Protein AF-A0A973G064-F1 (afdb_monomer_lite)

Secondary structure (DSSP, 8-state):
-EEE-TTS-EEEE-TTT--EEEEE---SS-EEEEEE-TTSSEEEEEETTS-EEEEE--

pLDDT: mean 97.12, std 2.78, range [78.38, 98.56]

Sequence (58 aa):
LASAANDESVRLWDVKSGQLLHTYRGHVLEVQSVDISPDGKTIVSGSDDRKIKLWGIR

Structure (mmCIF, N/CA/C/O backbone):
data_AF-A0A973G064-F1
#
_entry.id   AF-A0A973G064-F1
#
loop_
_atom_site.group_PDB
_atom_site.id
_atom_site.type_symbol
_atom_site.label_atom_id
_atom_site.label_alt_id
_atom_site.label_comp_id
_atom_site.label_asym_id
_atom_site.label_entity_id
_atom_site.label_seq_id
_atom_site.pdbx_PDB_ins_code
_atom_site.Cartn_x
_atom_site.Cartn_y
_atom_site.Cartn_z
_atom_site.occupancy
_atom_site.B_iso_or_equiv
_atom_site.auth_seq_id
_atom_site.auth_comp_id
_atom_site.auth_asym_id
_atom_site.auth_atom_id
_atom_site.pdbx_PDB_model_num
ATOM 1 N N . LEU A 1 1 ? -4.997 -0.620 7.709 1.00 95.44 1 LEU A N 1
ATOM 2 C CA . LEU A 1 1 ? -3.521 -0.730 7.575 1.00 95.44 1 LEU A CA 1
ATOM 3 C C . LEU A 1 1 ? -3.191 -0.959 6.109 1.00 95.44 1 LEU A C 1
ATOM 5 O O . LEU A 1 1 ? -3.955 -1.661 5.459 1.00 95.44 1 LEU A O 1
ATOM 9 N N . ALA A 1 2 ? -2.093 -0.400 5.602 1.00 97.56 2 ALA A N 1
ATOM 10 C CA . ALA A 1 2 ? -1.579 -0.706 4.269 1.00 97.56 2 ALA A CA 1
ATOM 11 C C . ALA A 1 2 ? -0.191 -1.349 4.374 1.00 97.56 2 ALA A C 1
ATOM 13 O O . ALA A 1 2 ? 0.568 -1.027 5.287 1.00 97.56 2 ALA A O 1
ATOM 14 N N . SER A 1 3 ? 0.129 -2.258 3.457 1.00 98.12 3 SER A N 1
ATOM 15 C CA . SER A 1 3 ? 1.458 -2.866 3.344 1.00 98.12 3 SER A CA 1
ATOM 16 C C . SER A 1 3 ? 1.876 -2.996 1.882 1.00 98.12 3 SER A C 1
ATOM 18 O O . SER A 1 3 ? 1.044 -3.292 1.025 1.00 98.12 3 SER A O 1
ATOM 20 N N . ALA A 1 4 ? 3.166 -2.828 1.624 1.00 97.31 4 ALA A N 1
ATOM 21 C CA . ALA A 1 4 ? 3.821 -3.133 0.358 1.00 97.31 4 ALA A CA 1
ATOM 22 C C . ALA A 1 4 ? 4.508 -4.505 0.434 1.00 97.31 4 ALA A C 1
ATOM 24 O O . ALA A 1 4 ? 4.825 -4.974 1.530 1.00 97.31 4 ALA A O 1
ATOM 25 N N . ALA A 1 5 ? 4.715 -5.153 -0.711 1.00 92.31 5 ALA A N 1
ATOM 26 C CA . ALA A 1 5 ? 5.392 -6.441 -0.797 1.00 92.31 5 ALA A CA 1
ATOM 27 C C . ALA A 1 5 ? 6.250 -6.558 -2.069 1.00 92.31 5 ALA A C 1
ATOM 29 O O . ALA A 1 5 ? 6.006 -5.888 -3.076 1.00 92.31 5 ALA A O 1
ATOM 30 N N . ASN A 1 6 ? 7.228 -7.467 -2.028 1.00 95.12 6 ASN A N 1
ATOM 31 C CA . ASN A 1 6 ? 8.101 -7.783 -3.164 1.00 95.12 6 ASN A CA 1
ATOM 32 C C . ASN A 1 6 ? 7.357 -8.505 -4.302 1.00 95.12 6 ASN A C 1
ATOM 34 O O . ASN A 1 6 ? 7.864 -8.573 -5.412 1.00 95.12 6 ASN A O 1
ATOM 38 N N . ASP A 1 7 ? 6.135 -8.997 -4.065 1.00 96.38 7 ASP A N 1
ATOM 39 C CA . ASP A 1 7 ? 5.257 -9.585 -5.092 1.00 96.38 7 ASP A CA 1
ATOM 40 C C . ASP A 1 7 ? 4.489 -8.527 -5.913 1.00 96.38 7 ASP A C 1
ATOM 42 O O . ASP A 1 7 ? 3.410 -8.807 -6.447 1.00 96.38 7 ASP A O 1
ATOM 46 N N . GLU A 1 8 ? 5.034 -7.305 -5.964 1.00 97.56 8 GLU A N 1
ATOM 47 C CA . GLU A 1 8 ? 4.525 -6.143 -6.707 1.00 97.56 8 GLU A CA 1
ATOM 48 C C . GLU A 1 8 ? 3.163 -5.629 -6.198 1.00 97.56 8 GLU A C 1
ATOM 50 O O . GLU A 1 8 ? 2.528 -4.770 -6.825 1.00 97.56 8 GLU A O 1
ATOM 55 N N . SER A 1 9 ? 2.685 -6.155 -5.063 1.00 97.88 9 SER A N 1
ATOM 56 C CA . SER A 1 9 ? 1.360 -5.851 -4.532 1.00 97.88 9 SER A CA 1
ATOM 57 C C . SER A 1 9 ? 1.376 -4.816 -3.413 1.00 97.88 9 SER A C 1
ATOM 59 O O . SER A 1 9 ? 2.298 -4.720 -2.600 1.00 97.88 9 SER A O 1
ATOM 61 N N . VAL A 1 10 ? 0.281 -4.063 -3.349 1.00 98.44 10 VAL A N 1
ATOM 62 C CA . VAL A 1 10 ? -0.086 -3.251 -2.189 1.00 98.44 10 VAL A CA 1
ATOM 63 C C . VAL A 1 10 ? -1.350 -3.845 -1.589 1.00 98.44 10 VAL A C 1
ATOM 65 O O . VAL A 1 10 ? -2.314 -4.120 -2.302 1.00 98.44 10 VAL A O 1
ATOM 68 N N . ARG A 1 11 ? -1.364 -4.065 -0.278 1.00 98.25 11 ARG A N 1
ATOM 69 C CA . ARG A 1 11 ? -2.463 -4.740 0.421 1.00 98.25 11 ARG A CA 1
ATOM 70 C C . ARG A 1 11 ? -3.085 -3.823 1.459 1.00 98.25 11 ARG A C 1
ATOM 72 O O . ARG A 1 11 ? -2.370 -3.150 2.200 1.00 98.25 11 ARG A O 1
ATOM 79 N N . LEU A 1 12 ? -4.414 -3.816 1.509 1.00 98.19 12 LEU A N 1
ATOM 80 C CA . LEU A 1 12 ? -5.208 -3.093 2.497 1.00 98.19 12 LEU A CA 1
ATOM 81 C C . LEU A 1 12 ? -5.844 -4.087 3.465 1.00 98.19 12 LEU A C 1
ATOM 83 O O . LEU A 1 12 ? -6.446 -5.073 3.043 1.00 98.19 12 LEU A O 1
ATOM 87 N N . TRP A 1 13 ? -5.757 -3.783 4.755 1.00 97.69 13 TRP A N 1
ATOM 88 C CA . TRP A 1 13 ? -6.192 -4.659 5.836 1.00 97.69 13 TRP A CA 1
ATOM 89 C C . TRP A 1 13 ? -7.119 -3.930 6.801 1.00 97.69 13 TRP A C 1
ATOM 91 O O . TRP A 1 13 ? -6.846 -2.778 7.179 1.00 97.69 13 TRP A O 1
ATOM 101 N N . ASP A 1 14 ? -8.150 -4.632 7.266 1.00 97.00 14 ASP A N 1
ATOM 102 C CA . ASP A 1 14 ? -8.896 -4.234 8.452 1.00 97.00 14 ASP A CA 1
ATOM 103 C C . ASP A 1 14 ? -8.077 -4.575 9.699 1.00 97.00 14 ASP A C 1
ATOM 105 O O . ASP A 1 14 ? -7.679 -5.717 9.914 1.00 97.00 14 ASP A O 1
ATOM 109 N N . VAL A 1 15 ? -7.814 -3.573 10.535 1.00 95.88 15 VAL A N 1
ATOM 110 C CA . VAL A 1 15 ? -6.926 -3.734 11.698 1.00 95.88 15 VAL A CA 1
ATOM 111 C C . VAL A 1 15 ? -7.607 -4.506 12.823 1.00 95.88 15 VAL A C 1
ATOM 113 O O . VAL A 1 15 ? -6.936 -5.213 13.567 1.00 95.88 15 VAL A O 1
ATOM 116 N N . LYS A 1 16 ? -8.932 -4.381 12.960 1.00 97.44 16 LYS A N 1
ATOM 117 C CA . LYS A 1 16 ? -9.666 -5.009 14.067 1.00 97.44 16 LYS A CA 1
ATOM 118 C C . LYS A 1 16 ? -9.783 -6.517 13.884 1.00 97.44 16 LYS A C 1
ATOM 120 O O . LYS A 1 16 ? -9.592 -7.264 14.835 1.00 97.44 16 LYS A O 1
ATOM 125 N N . SER A 1 17 ? -10.115 -6.950 12.674 1.00 97.81 17 SER A N 1
ATOM 126 C CA . SER A 1 17 ? -10.313 -8.357 12.325 1.00 97.81 17 SER A CA 1
ATOM 127 C C . SER A 1 17 ? -9.064 -9.024 11.749 1.00 97.81 17 SER A C 1
ATOM 129 O O . SER A 1 17 ? -9.017 -10.248 11.678 1.00 97.81 17 SER A O 1
ATOM 131 N N . GLY A 1 18 ? -8.073 -8.243 11.306 1.00 97.31 18 GLY A N 1
ATOM 132 C CA . GLY A 1 18 ? -6.902 -8.748 10.587 1.00 97.31 18 GLY A CA 1
ATOM 133 C C . GLY A 1 18 ? -7.207 -9.215 9.160 1.00 97.31 18 GLY A C 1
ATOM 134 O O . GLY A 1 18 ? -6.341 -9.803 8.514 1.00 97.31 18 GLY A O 1
ATOM 135 N N . GLN A 1 19 ? -8.423 -8.987 8.653 1.00 98.12 19 GLN A N 1
ATOM 136 C CA . GLN A 1 19 ? -8.810 -9.444 7.323 1.00 98.12 19 GLN A CA 1
ATOM 137 C C . GLN A 1 19 ? -8.156 -8.605 6.224 1.00 98.12 19 GLN A C 1
ATOM 139 O O . GLN A 1 19 ? -8.108 -7.373 6.285 1.00 98.12 19 GLN A O 1
ATOM 144 N N . LEU A 1 20 ? -7.693 -9.292 5.179 1.00 97.75 20 LEU A N 1
ATOM 145 C CA . LEU A 1 20 ? -7.264 -8.671 3.932 1.00 97.75 20 LEU A CA 1
ATOM 146 C C . LEU A 1 20 ? -8.500 -8.157 3.186 1.00 97.75 20 LEU A C 1
ATOM 148 O O . LEU A 1 20 ? -9.318 -8.947 2.722 1.00 97.75 20 LEU A O 1
ATOM 152 N N . LEU A 1 21 ? -8.625 -6.838 3.063 1.00 97.12 21 LEU A N 1
ATOM 153 C CA . LEU A 1 21 ? -9.746 -6.185 2.387 1.00 97.12 21 LEU A CA 1
ATOM 154 C C . LEU A 1 21 ? -9.522 -6.104 0.880 1.00 97.12 21 LEU A C 1
ATOM 156 O O . LEU A 1 21 ? -10.442 -6.316 0.092 1.00 97.12 21 LEU A O 1
ATOM 160 N N . HIS A 1 22 ? -8.297 -5.768 0.469 1.00 97.62 22 HIS A N 1
ATOM 161 C CA . HIS A 1 22 ? -7.988 -5.584 -0.942 1.00 97.62 22 HIS A CA 1
ATOM 162 C C . HIS A 1 22 ? -6.520 -5.848 -1.264 1.00 97.62 22 HIS A C 1
ATOM 164 O O . HIS A 1 22 ? -5.636 -5.618 -0.439 1.00 97.62 22 HIS A O 1
ATOM 170 N N . THR A 1 23 ? -6.265 -6.292 -2.496 1.00 97.88 23 THR A N 1
ATOM 171 C CA . THR A 1 23 ? -4.922 -6.403 -3.078 1.00 97.88 23 THR A CA 1
ATOM 172 C C . THR A 1 23 ? -4.879 -5.600 -4.368 1.00 97.88 23 THR A C 1
ATOM 174 O O . THR A 1 23 ? -5.496 -5.973 -5.363 1.00 97.88 23 THR A O 1
ATOM 177 N N . TYR A 1 24 ? -4.133 -4.507 -4.351 1.00 97.94 24 TYR A N 1
ATOM 178 C CA . TYR A 1 24 ? -3.872 -3.680 -5.515 1.00 97.94 24 TYR A CA 1
ATOM 179 C C . TYR A 1 24 ? -2.679 -4.242 -6.284 1.00 97.94 24 TYR A C 1
ATOM 181 O O . TYR A 1 24 ? -1.616 -4.499 -5.714 1.00 97.94 24 TYR A O 1
ATOM 189 N N . ARG A 1 25 ? -2.865 -4.430 -7.592 1.00 97.44 25 ARG A N 1
ATOM 190 C CA . ARG A 1 25 ? -1.833 -4.890 -8.526 1.00 97.44 25 ARG A CA 1
ATOM 191 C C . ARG A 1 25 ? -1.672 -3.875 -9.644 1.00 97.44 25 ARG A C 1
ATOM 193 O O . ARG A 1 25 ? -2.647 -3.265 -10.079 1.00 97.44 25 ARG A O 1
ATOM 200 N N . GLY A 1 26 ? -0.444 -3.704 -10.118 1.00 96.38 26 GLY A N 1
ATOM 201 C CA . GLY A 1 26 ? -0.165 -2.851 -11.271 1.00 96.38 26 GLY A CA 1
ATOM 202 C C . GLY A 1 26 ? 1.198 -2.174 -11.256 1.00 96.38 26 GLY A C 1
ATOM 203 O O . GLY A 1 26 ? 1.552 -1.569 -12.270 1.00 96.38 26 GLY A O 1
ATOM 204 N N . HIS A 1 27 ? 1.939 -2.227 -10.145 1.00 98.12 27 HIS A N 1
ATOM 205 C CA . HIS A 1 27 ? 3.396 -2.138 -10.228 1.00 98.12 27 HIS A CA 1
ATOM 206 C C . HIS A 1 27 ? 3.927 -3.370 -10.962 1.00 98.12 27 HIS A C 1
ATOM 208 O O . HIS A 1 27 ? 3.237 -4.385 -11.030 1.00 98.12 27 HIS A O 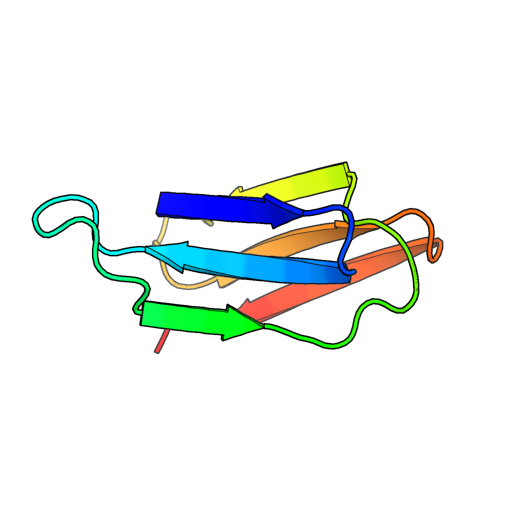1
ATOM 214 N N . VAL A 1 28 ? 5.098 -3.228 -11.575 1.00 97.94 28 VAL A N 1
ATOM 215 C CA . VAL A 1 28 ? 5.752 -4.300 -12.352 1.00 97.94 28 VAL A CA 1
ATOM 216 C C . VAL A 1 28 ? 7.116 -4.686 -11.780 1.00 97.94 28 VAL A C 1
ATOM 218 O O . VAL A 1 28 ? 7.850 -5.439 -12.406 1.00 97.94 28 VAL A O 1
ATOM 221 N N . LEU A 1 29 ? 7.473 -4.099 -10.635 1.00 98.19 29 LEU A N 1
ATOM 222 C CA . LEU A 1 29 ? 8.641 -4.409 -9.816 1.00 98.19 29 LEU A CA 1
ATOM 223 C C . LEU A 1 29 ? 8.262 -4.217 -8.338 1.00 98.19 29 LEU A C 1
ATOM 225 O O . LEU A 1 29 ? 7.155 -3.769 -8.019 1.00 98.19 29 LEU A O 1
ATOM 229 N N . GLU A 1 30 ? 9.187 -4.553 -7.440 1.00 97.94 30 GLU A N 1
ATOM 230 C CA . GLU A 1 30 ? 8.983 -4.515 -5.991 1.00 97.94 30 GLU A CA 1
ATOM 231 C C . GLU A 1 30 ? 8.465 -3.156 -5.508 1.00 97.94 30 GLU A C 1
ATOM 2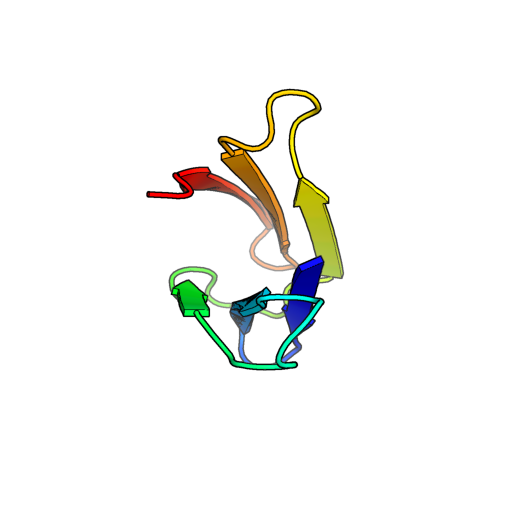33 O O . GLU A 1 30 ? 8.868 -2.093 -5.997 1.00 97.94 30 GLU A O 1
ATOM 238 N N . VAL A 1 31 ? 7.546 -3.189 -4.541 1.00 98.50 31 VAL A N 1
ATOM 239 C CA . VAL A 1 31 ? 7.024 -1.983 -3.899 1.00 98.50 31 VAL A CA 1
ATOM 240 C C . VAL A 1 31 ? 7.836 -1.731 -2.633 1.00 98.50 31 VAL A C 1
ATOM 242 O O . VAL A 1 31 ? 7.798 -2.528 -1.701 1.00 98.50 31 VAL A O 1
ATOM 245 N N . GLN A 1 32 ? 8.554 -0.611 -2.599 1.00 98.00 32 GLN A N 1
ATOM 246 C CA . GLN A 1 32 ? 9.506 -0.284 -1.5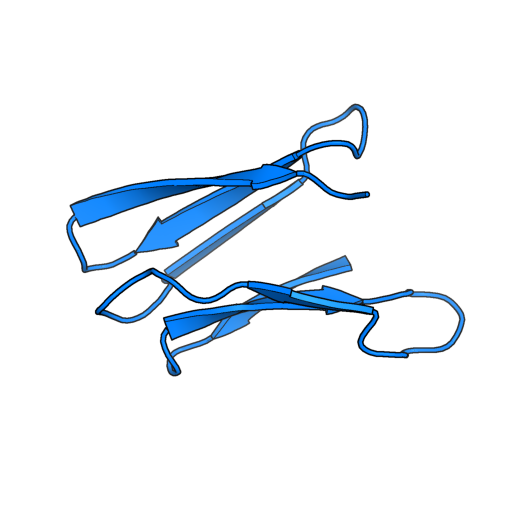32 1.00 98.00 32 GLN A CA 1
ATOM 247 C C . GLN A 1 32 ? 8.880 0.554 -0.411 1.00 98.00 32 GLN A C 1
ATOM 249 O O . GLN A 1 32 ? 9.383 0.585 0.709 1.00 98.00 32 GLN A O 1
ATOM 254 N N . SER A 1 33 ? 7.788 1.268 -0.697 1.00 97.81 33 SER A N 1
ATOM 255 C CA . SER A 1 33 ? 7.131 2.131 0.286 1.00 97.81 33 SER A CA 1
ATOM 256 C C . SER A 1 33 ? 5.635 2.256 0.028 1.00 97.81 33 SER A C 1
ATOM 258 O O . SER A 1 33 ? 5.181 2.216 -1.121 1.00 97.81 33 SER A O 1
ATOM 260 N N . VAL A 1 34 ? 4.873 2.421 1.109 1.00 98.31 34 VAL A N 1
ATOM 261 C CA . VAL A 1 34 ? 3.428 2.645 1.094 1.00 98.31 34 VAL A CA 1
ATOM 262 C C . VAL A 1 34 ? 3.031 3.609 2.207 1.00 98.31 34 VAL A C 1
ATOM 264 O O . VAL A 1 34 ? 3.575 3.537 3.306 1.00 98.31 34 VAL A O 1
ATOM 267 N N . ASP A 1 35 ? 2.054 4.470 1.934 1.00 98.31 35 ASP A N 1
ATOM 268 C CA . ASP A 1 35 ? 1.428 5.322 2.945 1.00 98.31 35 ASP A CA 1
ATOM 269 C C . ASP A 1 35 ? -0.064 5.545 2.648 1.00 98.31 35 ASP A C 1
ATOM 271 O O . ASP A 1 35 ? -0.532 5.316 1.527 1.00 98.31 35 ASP A O 1
ATOM 275 N N . ILE A 1 36 ? -0.824 5.973 3.656 1.00 97.69 36 ILE A N 1
ATOM 276 C CA . ILE A 1 36 ? -2.253 6.291 3.559 1.00 97.69 36 ILE A CA 1
ATOM 277 C C . ILE A 1 36 ? -2.431 7.799 3.748 1.00 97.69 36 ILE A C 1
ATOM 279 O O . ILE A 1 36 ? -1.889 8.388 4.679 1.00 97.69 36 ILE A O 1
ATOM 283 N N . SER A 1 37 ? -3.228 8.433 2.888 1.00 97.19 37 SER A N 1
ATOM 284 C CA . SER A 1 37 ? -3.562 9.850 3.027 1.00 97.19 37 SER A CA 1
ATOM 285 C C . SER A 1 37 ? -4.239 10.145 4.376 1.00 97.19 37 SER A C 1
ATOM 287 O O . SER A 1 37 ? -4.980 9.304 4.888 1.00 97.19 37 SER A O 1
ATOM 289 N N . PRO A 1 38 ? -4.080 11.354 4.949 1.00 96.62 38 PRO A N 1
ATOM 290 C CA . P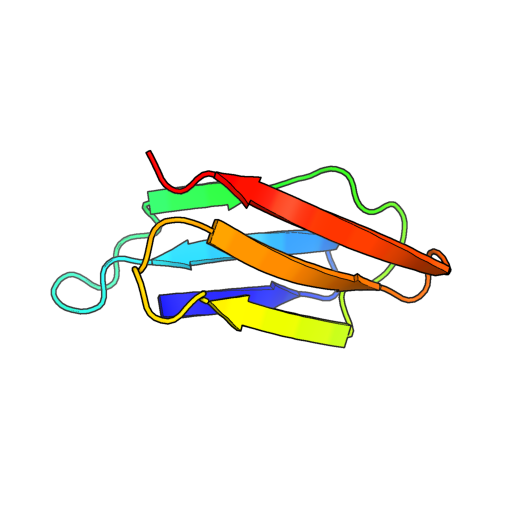RO A 1 38 ? -4.687 11.695 6.241 1.00 96.62 38 PRO A CA 1
ATOM 291 C C . PRO A 1 38 ? -6.216 11.558 6.285 1.00 96.62 38 PRO A C 1
ATOM 293 O O . PRO A 1 38 ? -6.786 11.316 7.345 1.00 96.62 38 PRO A O 1
ATOM 296 N N . ASP A 1 39 ? -6.888 11.704 5.139 1.00 96.31 39 ASP A N 1
ATOM 297 C CA . ASP A 1 39 ? -8.337 11.519 5.013 1.00 96.31 39 ASP A CA 1
ATOM 298 C C . ASP A 1 39 ? -8.766 10.046 4.867 1.00 96.31 39 ASP A C 1
ATOM 300 O O . ASP A 1 39 ? -9.962 9.758 4.818 1.00 96.31 39 ASP A O 1
ATOM 304 N N . GLY A 1 40 ? -7.809 9.116 4.789 1.00 94.75 40 GLY A N 1
ATOM 305 C CA . GLY A 1 40 ? -8.041 7.678 4.697 1.00 94.75 40 GLY A CA 1
ATOM 306 C C . GLY A 1 40 ? -8.606 7.198 3.361 1.00 94.75 40 GLY A C 1
ATOM 307 O O . GLY A 1 40 ? -9.056 6.057 3.282 1.00 94.75 40 GLY A O 1
ATOM 308 N N . LYS A 1 41 ? -8.624 8.037 2.317 1.00 96.69 41 LYS A N 1
ATOM 309 C CA . LYS A 1 41 ? -9.268 7.708 1.030 1.00 96.69 41 LYS A CA 1
ATOM 310 C C . LYS A 1 41 ? -8.305 7.211 -0.036 1.00 96.69 41 LYS A C 1
ATOM 312 O O . LYS A 1 41 ? -8.745 6.610 -1.016 1.00 96.69 41 LYS A O 1
ATOM 317 N N . THR A 1 42 ? -7.012 7.471 0.131 1.00 98.06 42 THR A N 1
ATOM 318 C CA . THR A 1 42 ? -6.004 7.172 -0.884 1.00 98.06 42 THR A CA 1
ATOM 319 C C . THR A 1 42 ? -4.814 6.459 -0.266 1.00 98.06 42 THR A C 1
ATOM 321 O O . THR A 1 42 ? -4.309 6.866 0.775 1.00 98.06 42 THR A O 1
ATOM 324 N N . ILE A 1 43 ? -4.335 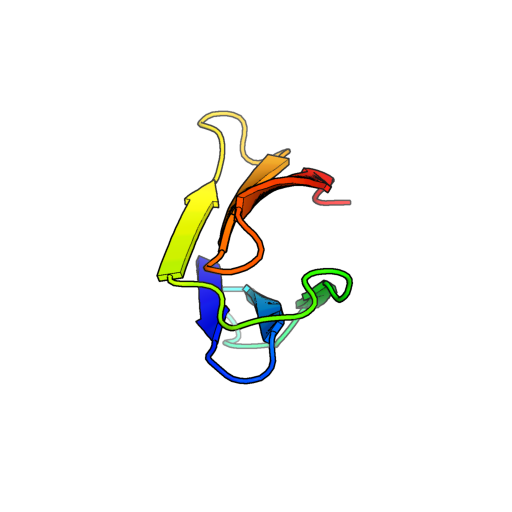5.417 -0.936 1.00 98.44 43 ILE A N 1
ATOM 325 C CA . ILE A 1 43 ? -3.019 4.829 -0.679 1.00 98.44 43 ILE A CA 1
ATOM 326 C C . ILE A 1 43 ? -2.057 5.358 -1.734 1.00 98.44 43 ILE A C 1
ATOM 328 O O . ILE A 1 43 ? -2.398 5.375 -2.918 1.00 98.44 43 ILE A O 1
ATOM 332 N N . VAL A 1 44 ? -0.854 5.739 -1.320 1.00 98.50 44 VAL A N 1
ATOM 333 C CA . VAL A 1 44 ? 0.266 6.024 -2.220 1.00 98.50 44 VAL A CA 1
ATOM 334 C C . VAL A 1 44 ? 1.313 4.927 -2.088 1.00 98.50 44 VAL A C 1
ATOM 336 O O . VAL A 1 44 ? 1.588 4.459 -0.985 1.00 98.50 44 VAL A O 1
ATOM 339 N N . SER A 1 45 ? 1.892 4.501 -3.207 1.00 98.50 45 SER A N 1
ATOM 340 C CA . SER A 1 45 ? 2.987 3.531 -3.218 1.00 98.50 45 SER A CA 1
ATOM 341 C C . SER A 1 45 ? 4.104 3.937 -4.168 1.00 98.50 45 SER A C 1
ATOM 343 O O . SER A 1 45 ? 3.844 4.494 -5.237 1.00 98.50 45 SER A O 1
ATOM 345 N N . GLY A 1 46 ? 5.342 3.639 -3.770 1.00 98.56 46 GLY A N 1
ATOM 346 C CA . GLY A 1 46 ? 6.550 3.808 -4.578 1.00 98.56 46 GLY A CA 1
ATOM 347 C C . GLY A 1 46 ? 7.220 2.462 -4.850 1.00 98.56 46 GLY A C 1
ATOM 348 O O . GLY A 1 46 ? 7.280 1.609 -3.964 1.00 98.56 46 GLY A O 1
ATOM 349 N N . SER A 1 47 ? 7.712 2.274 -6.072 1.00 98.56 47 SER A N 1
ATOM 350 C CA . SER A 1 47 ? 8.280 1.009 -6.549 1.00 98.56 47 SER A CA 1
ATOM 351 C C . SER A 1 47 ? 9.560 1.225 -7.354 1.00 98.56 47 SER A C 1
ATOM 353 O O . SER A 1 47 ? 9.780 2.292 -7.938 1.00 98.56 47 SER A O 1
ATOM 355 N N . ASP A 1 48 ? 10.375 0.175 -7.437 1.00 98.31 48 ASP A N 1
ATOM 356 C CA . ASP A 1 48 ? 11.559 0.119 -8.299 1.00 98.31 48 ASP A CA 1
ATOM 357 C C . ASP A 1 48 ? 11.223 0.205 -9.798 1.00 98.31 48 ASP A C 1
ATOM 359 O O . ASP A 1 48 ? 12.102 0.466 -10.622 1.00 98.31 48 ASP A O 1
ATOM 363 N N . ASP A 1 49 ? 9.940 0.098 -10.174 1.00 98.12 49 ASP A N 1
ATOM 364 C CA . ASP A 1 49 ? 9.448 0.375 -11.532 1.00 98.12 49 ASP A CA 1
ATOM 365 C C . ASP A 1 49 ? 9.532 1.858 -11.935 1.00 98.12 49 ASP A C 1
ATOM 367 O O . ASP A 1 49 ? 9.123 2.233 -13.040 1.00 98.12 49 ASP A O 1
ATOM 371 N N . ARG A 1 50 ? 10.105 2.689 -11.054 1.00 98.25 50 ARG A N 1
ATOM 372 C CA . ARG A 1 50 ? 10.289 4.138 -11.190 1.00 98.25 50 ARG A CA 1
ATOM 373 C C . ARG A 1 50 ? 8.966 4.893 -11.261 1.00 98.25 50 ARG A C 1
ATOM 375 O O . ARG A 1 50 ? 8.919 5.996 -11.810 1.00 98.25 50 ARG A O 1
ATOM 382 N N . LYS A 1 51 ? 7.885 4.320 -10.727 1.00 98.19 51 LYS A N 1
ATOM 383 C CA . LYS A 1 51 ? 6.565 4.950 -10.679 1.00 98.19 51 LYS A CA 1
ATOM 384 C C . LYS A 1 51 ? 6.080 5.103 -9.247 1.00 98.19 51 LYS A C 1
ATOM 386 O O . LYS A 1 51 ? 6.350 4.296 -8.360 1.00 98.19 51 LYS A O 1
ATOM 391 N N . ILE A 1 52 ? 5.272 6.142 -9.076 1.00 98.31 52 ILE A N 1
ATOM 392 C CA . ILE A 1 52 ? 4.377 6.309 -7.937 1.00 98.31 52 ILE A CA 1
ATOM 393 C C . ILE A 1 52 ? 2.971 5.958 -8.416 1.00 98.31 52 ILE A C 1
ATOM 395 O O . ILE A 1 52 ? 2.578 6.342 -9.523 1.00 98.31 52 ILE A O 1
ATOM 399 N N . LYS A 1 53 ? 2.205 5.235 -7.600 1.00 98.38 53 LYS A N 1
ATOM 400 C CA . LYS A 1 53 ? 0.792 4.945 -7.870 1.00 98.38 53 LYS A CA 1
ATOM 401 C C . LYS A 1 53 ? -0.090 5.399 -6.720 1.00 98.38 53 LYS A C 1
ATOM 403 O O . LYS A 1 53 ? 0.320 5.384 -5.563 1.00 98.38 53 LYS A O 1
ATOM 408 N N . LEU A 1 54 ? -1.304 5.803 -7.082 1.00 98.38 54 LEU A N 1
ATOM 409 C CA . LEU A 1 54 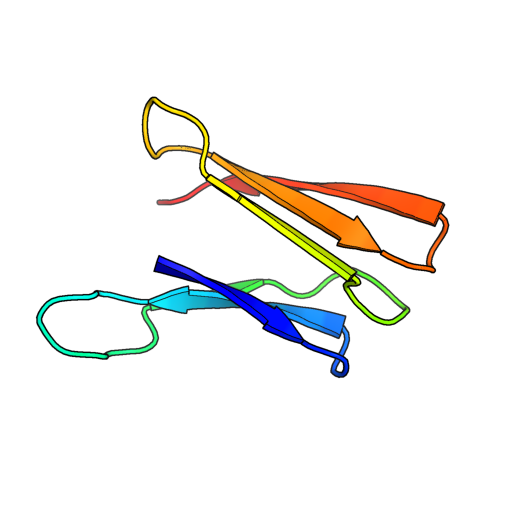? -2.367 6.182 -6.163 1.00 98.38 54 LEU A CA 1
ATOM 410 C C . LEU A 1 54 ? -3.513 5.186 -6.301 1.00 98.38 54 LEU A C 1
ATOM 412 O O . LEU A 1 54 ? -3.926 4.858 -7.416 1.00 98.38 54 LEU A O 1
ATOM 416 N N . TRP A 1 55 ? -4.039 4.737 -5.169 1.00 97.69 55 TRP A N 1
ATOM 417 C CA . TRP A 1 55 ? -5.106 3.748 -5.102 1.00 97.69 55 TRP A CA 1
ATOM 418 C C . TRP A 1 55 ? -6.252 4.290 -4.265 1.00 97.69 55 TRP A C 1
ATOM 420 O O . TRP A 1 55 ? -6.047 4.706 -3.127 1.00 97.69 55 TRP A O 1
ATOM 430 N N . GLY A 1 56 ? -7.463 4.268 -4.814 1.00 97.06 56 GLY A N 1
ATOM 431 C CA . GLY A 1 56 ? -8.654 4.608 -4.044 1.00 97.06 56 GLY A CA 1
ATOM 432 C C . GLY A 1 56 ? -8.992 3.501 -3.048 1.00 97.06 56 GLY A C 1
ATOM 433 O O . GLY A 1 56 ? -9.093 2.330 -3.428 1.00 97.06 56 GLY A O 1
ATOM 434 N N . ILE A 1 57 ? -9.207 3.882 -1.793 1.00 92.88 57 ILE A N 1
ATOM 435 C CA . ILE A 1 57 ? -9.866 3.047 -0.791 1.00 92.88 57 ILE A CA 1
ATOM 436 C C . ILE A 1 57 ? -11.372 3.266 -0.982 1.00 92.88 57 ILE A C 1
ATOM 438 O O . ILE A 1 57 ? -11.855 4.394 -0.873 1.00 92.88 57 ILE A O 1
ATOM 442 N N . ARG A 1 58 ? -12.091 2.206 -1.357 1.00 78.38 58 ARG A N 1
ATOM 443 C CA . ARG A 1 58 ? -13.553 2.194 -1.502 1.00 78.38 58 ARG A CA 1
ATOM 444 C C . ARG A 1 58 ? -14.165 1.310 -0.433 1.00 78.38 58 ARG A C 1
ATOM 446 O O . ARG A 1 58 ? -13.509 0.301 -0.095 1.00 78.38 58 ARG A O 1
#

Foldseek 3Di:
DWDWFQVQWIWDADPVVRDTPDIDHDGPGGWDDWDADPVRQWIWTDGPSRDIDIDGDD

Radius of gyration: 10.79 Å; chains: 1; bounding box: 25×21×26 Å